Protein 6WES (pdb70)

Radius of gyration: 18.92 Å; Cα contacts (8 Å, |Δi|>4): 387; chains: 1; bounding box: 46×37×46 Å

Secondary structure (DSSP, 8-state):
-EE--EEEEEEEEEEE-SS---EEEEEEEEEE--EETTS-TT--EEEEEEEEES-SEEES-SEEEEPTT--EEEEEEEEEEEEEETTSSSPEEEEEEEEEEEEEEB-GGG-SSS--B--------EEEEEEEESSSPPPTT--EE-EEEEEEEPPTT-

Nearest PDB structures (foldseek):
  6wes-assembly1_A  TM=1.006E+00  e=4.568E-30  Parastagonospora nodorum SN15
  5wpq-assembly1_A  TM=3.593E-01  e=1.014E+00  Mus musculus
  8rj8-assembly1_C  TM=2.099E-01  e=4.008E+00  Bacillus cereus
  8b0h-assembly1_E  TM=1.348E-01  e=6.335E+00  Homo sapiens

Foldseek 3Di:
DKDKDKDKFKKWFFWQFDPGGGDIDMFMKMKIWIDDLVPALLDWIWIAIGGPPQFPAKPPHRGDIAGSPHFKDKIWGKGKDKDWDVPDVLIKIKIKIKIFMWMWGFDSVPDNGHTHTDDTWGDDIWMWMDIDSDNDHDDPPDTHTTGIPDMGGDPPPD

Structure (mmCIF, N/CA/C/O backbone):
data_6WES
#
_entry.id   6WES
#
_cell.length_a   99.870
_cell.length_b   29.910
_cell.length_c   56.050
_cell.angle_alpha   90.000
_cell.angle_beta   102.120
_cell.angle_gamma   90.000
#
_symmetry.space_group_name_H-M   'C 1 2 1'
#
loop_
_entity.id
_entity.type
_entity.pdbx_description
1 polymer Tox3
2 water water
#
loop_
_atom_site.group_PDB
_atom_site.id
_atom_site.type_symbol
_atom_site.label_atom_id
_atom_site.label_alt_id
_atom_site.label_comp_id
_atom_site.label_asym_id
_atom_site.label_entity_id
_atom_site.label_seq_id
_atom_site.pdbx_PDB_ins_code
_atom_site.Cartn_x
_atom_site.Cartn_y
_atom_site.Cartn_z
_atom_site.occupancy
_atom_site.B_iso_or_equiv
_atom_site.auth_seq_id
_atom_site.auth_comp_id
_atom_site.auth_asym_id
_atom_site.auth_atom_id
_atom_site.pdbx_PDB_model_num
ATOM 1 N N . TYR A 1 1 ? -30.67689 -21.15542 29.95484 1.000 12.94901 1 TYR A N 1
ATOM 2 C CA . TYR A 1 1 ? -30.15961 -21.40013 28.60145 1.000 10.95289 1 TYR A CA 1
ATOM 3 C C . TYR A 1 1 ? -29.26417 -20.21045 28.26989 1.000 13.47626 1 TYR A C 1
ATOM 4 O O . TYR A 1 1 ? -29.21632 -19.22846 29.02358 1.000 13.46208 1 TYR A O 1
ATOM 13 N N . ILE A 1 2 ? -28.56403 -20.23739 27.14370 1.000 12.51815 2 ILE A N 1
ATOM 14 C CA . ILE A 1 2 ? -27.59429 -19.19048 26.82268 1.000 11.70111 2 ILE A CA 1
ATOM 15 C C . ILE A 1 2 ? -28.24020 -18.14806 25.91783 1.000 10.89304 2 ILE A C 1
ATOM 16 O O . ILE A 1 2 ? -28.55953 -18.41658 24.75824 1.000 13.62518 2 ILE A O 1
ATOM 21 N N . LYS A 1 3 ? -28.39833 -16.93685 26.42662 1.000 10.50676 3 LYS A N 1
ATOM 22 C CA . LYS A 1 3 ? -28.80654 -15.81240 25.59227 1.000 11.12674 3 LYS A CA 1
ATOM 23 C C . LYS A 1 3 ? -27.61460 -15.33157 24.77694 1.000 10.75241 3 LYS A C 1
ATOM 24 O O . LYS A 1 3 ? -26.47858 -15.31251 25.26358 1.000 12.54643 3 LYS A O 1
ATOM 30 N N . ALA A 1 4 ? -27.87628 -14.92387 23.54460 1.000 10.13669 4 ALA A N 1
ATOM 31 C CA . ALA A 1 4 ? -26.88309 -14.30070 22.67834 1.000 10.81285 4 ALA A CA 1
ATOM 32 C C . ALA A 1 4 ? -27.00966 -12.78566 22.74978 1.000 9.60314 4 ALA A C 1
ATOM 33 O O . ALA A 1 4 ? -28.11973 -12.24363 22.71484 1.000 11.94978 4 ALA A O 1
ATOM 35 N N . ASN A 1 5 ? -25.87029 -12.09635 22.79319 1.000 9.53782 5 ASN A N 1
ATOM 36 C CA . ASN A 1 5 ? -25.89076 -10.64387 22.76730 1.000 10.32395 5 ASN A CA 1
ATOM 37 C C . ASN A 1 5 ? -24.71696 -10.14422 21.94742 1.000 11.59607 5 ASN A C 1
ATOM 38 O O . ASN A 1 5 ? -23.63053 -10.72307 21.98557 1.000 10.84754 5 ASN A O 1
ATOM 43 N N . ASP A 1 6 ? -24.91890 -9.05222 21.22759 1.000 11.59878 6 ASP A N 1
ATOM 44 C CA . ASP A 1 6 ? -23.81635 -8.41284 20.52992 1.000 10.84458 6 ASP A CA 1
ATOM 45 C C . ASP A 1 6 ? -23.97010 -6.90240 20.60285 1.000 12.15233 6 ASP A C 1
ATOM 46 O O . ASP A 1 6 ? -25.08055 -6.36449 20.76269 1.000 14.38333 6 ASP A O 1
ATOM 51 N N . ILE A 1 7 ? -22.83642 -6.22239 20.51159 1.000 10.51957 7 ILE A N 1
ATOM 52 C CA . ILE A 1 7 ? -22.83471 -4.76955 20.51597 1.000 11.18683 7 ILE A CA 1
ATOM 53 C C . ILE A 1 7 ? -21.65322 -4.33231 19.67719 1.000 11.62089 7 ILE A C 1
ATOM 54 O O . ILE A 1 7 ? -20.60352 -4.97675 19.67234 1.000 11.61538 7 ILE A O 1
ATOM 59 N N . ASN A 1 8 ? -21.80985 -3.21362 18.99357 1.000 11.58420 8 ASN A N 1
ATOM 60 C CA . ASN A 1 8 ? -20.76438 -2.66616 18.14971 1.000 13.07986 8 ASN A CA 1
ATOM 61 C C . ASN A 1 8 ? -20.27742 -1.35208 18.73005 1.000 12.55674 8 ASN A C 1
ATOM 62 O O . ASN A 1 8 ? -21.05005 -0.59652 19.32510 1.000 14.34812 8 ASN A O 1
ATOM 67 N N . PHE A 1 9 ? -18.98950 -1.07849 18.54305 1.000 9.66081 9 PHE A N 1
ATOM 68 C CA . PHE A 1 9 ? -18.38889 0.19844 18.87821 1.000 12.23073 9 PHE A CA 1
ATOM 69 C C . PHE A 1 9 ? -17.53309 0.66800 17.71263 1.000 10.64784 9 PHE A C 1
ATOM 70 O O . PHE A 1 9 ? -17.02945 -0.13437 16.91387 1.000 12.05854 9 PHE A O 1
ATOM 78 N N . GLY A 1 10 ? -17.33823 1.97739 17.63763 1.000 10.62578 10 GLY A N 1
ATOM 79 C CA . GLY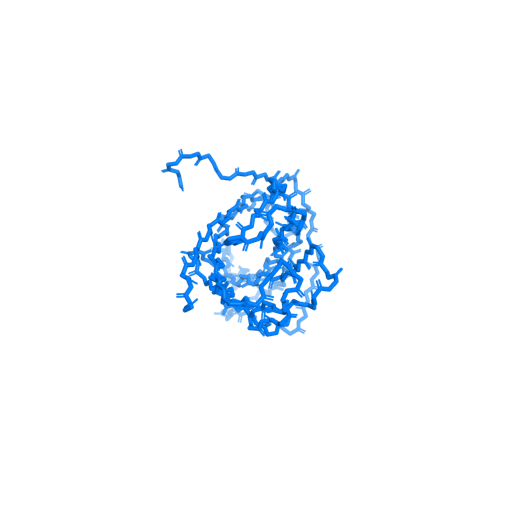 A 1 10 ? -16.47020 2.51606 16.61418 1.000 10.39301 10 GLY A CA 1
ATOM 80 C C . GLY A 1 10 ? -15.85396 3.81841 17.07835 1.000 11.42344 10 GLY A C 1
ATOM 81 O O . GLY A 1 10 ? -16.52770 4.64444 17.71274 1.000 13.25645 10 GLY A O 1
ATOM 82 N N . THR A 1 11 ? -14.58384 4.03366 16.76132 1.000 10.71094 11 THR A N 1
ATOM 83 C CA . THR A 1 11 ? -13.89317 5.27695 17.07483 1.000 10.14393 11 THR A CA 1
ATOM 84 C C . THR A 1 11 ? -13.14919 5.76403 15.84184 1.000 9.11421 11 THR A C 1
ATOM 85 O O . THR A 1 11 ? -12.41026 4.99605 15.19783 1.000 10.50291 11 THR A O 1
ATOM 89 N N . ARG A 1 12 ? -13.33091 7.03810 15.53022 1.000 10.47621 12 ARG A N 1
ATOM 90 C CA . ARG A 1 12 ? -12.58631 7.72362 14.48747 1.000 10.07257 12 ARG A CA 1
ATOM 91 C C . ARG A 1 12 ? -11.49820 8.54671 15.16218 1.000 10.68563 12 ARG A C 1
ATOM 92 O O . ARG A 1 12 ? -11.72581 9.14073 16.22623 1.000 12.02430 12 ARG A O 1
ATOM 100 N N . SER A 1 13 ? -10.34209 8.65312 14.52322 1.000 9.22878 13 SER A N 1
ATOM 101 C CA . SER A 1 13 ? -9.27878 9.46986 15.08945 1.000 9.96188 13 SER A CA 1
ATOM 102 C C . SER A 1 13 ? -8.45098 10.08851 13.97404 1.000 9.58504 13 SER A C 1
ATOM 103 O O . SER A 1 13 ? -8.45723 9.61444 12.83519 1.000 10.68635 13 SER A O 1
ATOM 106 N N . VAL A 1 14 ? -7.72707 11.14938 14.31590 1.000 9.83066 14 VAL A N 1
ATOM 107 C CA . VAL A 1 14 ? -6.83140 11.84280 13.39149 1.000 9.28396 14 VAL A CA 1
ATOM 108 C C . VAL A 1 14 ? -5.48818 12.00039 14.09171 1.000 9.94442 14 VAL A C 1
ATOM 109 O 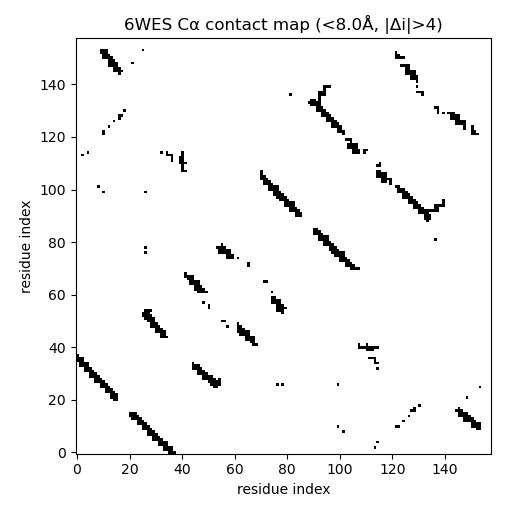O . VAL A 1 14 ? -5.44378 12.38807 15.27255 1.000 10.33990 14 VAL A O 1
ATOM 113 N N . HIS A 1 15 ? -4.40280 11.69509 13.37992 1.000 10.71821 15 HIS A N 1
ATOM 114 C CA . HIS A 1 15 ? -3.05654 11.74564 13.93769 1.000 10.41232 15 HIS A CA 1
ATOM 115 C C . HIS A 1 15 ? -2.11871 12.53152 13.03733 1.000 11.24876 15 HIS A C 1
ATOM 116 O O . HIS A 1 15 ? -2.25249 12.53255 11.80677 1.000 13.48280 15 HIS A O 1
ATOM 123 N N . ASP A 1 16 ? -1.12948 13.14787 13.67363 1.000 10.75076 16 ASP A N 1
ATOM 124 C CA . ASP A 1 16 ? -0.07383 13.87822 12.97855 1.000 10.88464 16 ASP A CA 1
ATOM 125 C C . ASP A 1 16 ? 1.24563 13.20011 13.28984 1.000 11.25802 16 ASP A C 1
ATOM 126 O O . ASP A 1 16 ? 1.58291 12.98477 14.45913 1.000 13.86921 16 ASP A O 1
ATOM 131 N N . CYS A 1 17 ? 1.95490 12.81377 12.24694 1.000 13.29235 17 CYS A N 1
ATOM 132 C CA . CYS A 1 17 ? 3.17487 12.03579 12.39205 1.000 14.67632 17 CYS A CA 1
ATOM 133 C C . CYS A 1 17 ? 4.33938 12.81703 11.79147 1.000 16.81631 17 CYS A C 1
ATOM 134 O O . CYS A 1 17 ? 4.16374 13.92333 11.26639 1.000 18.68697 17 CYS A O 1
ATOM 137 N N . ARG A 1 18 ? 5.54215 12.22929 11.85952 1.000 16.81626 18 ARG A N 1
ATOM 138 C CA . ARG A 1 18 ? 6.72465 12.98345 11.43885 1.000 18.27419 18 ARG A CA 1
ATOM 139 C C . ARG A 1 18 ? 6.71705 13.24549 9.94010 1.000 21.38583 18 ARG A C 1
ATOM 140 O O . ARG A 1 18 ? 7.11889 14.32675 9.49375 1.000 24.53697 18 ARG A O 1
ATOM 148 N N . GLU A 1 19 ? 6.29753 12.26506 9.13990 1.000 21.04899 19 GLU A N 1
ATOM 149 C CA . GLU A 1 19 ? 6.34848 12.39399 7.69010 1.000 24.51348 19 GLU A CA 1
ATOM 150 C C . GLU A 1 19 ? 5.02073 12.76357 7.05337 1.000 26.40948 19 GLU A C 1
ATOM 151 O O . GLU A 1 19 ? 5.01773 13.23816 5.91478 1.000 31.10211 19 GLU A O 1
ATOM 157 N N . ARG A 1 20 ? 3.90343 12.57154 7.75042 1.000 21.52188 20 ARG A N 1
ATOM 158 C CA . ARG A 1 20 ? 2.58620 12.83116 7.18876 1.000 22.49818 20 ARG A CA 1
ATOM 159 C C . ARG A 1 20 ? 1.66303 13.27334 8.31205 1.000 18.89677 20 ARG A C 1
ATOM 160 O O . ARG A 1 20 ? 1.70337 12.70324 9.40661 1.000 18.02751 20 ARG A O 1
ATOM 168 N N . THR A 1 21 ? 0.82268 14.26947 8.03743 1.000 18.57338 21 THR A N 1
ATOM 169 C CA . THR A 1 21 ? -0.14871 14.74022 9.01551 1.000 17.96503 21 THR A CA 1
ATOM 170 C C . THR A 1 21 ? -1.57057 14.51907 8.51340 1.000 17.04353 21 THR A C 1
ATOM 171 O O . THR A 1 21 ? -1.80701 14.17815 7.35098 1.000 18.25611 21 THR A O 1
ATOM 175 N N . GLY A 1 22 ? -2.52338 14.70175 9.42536 1.000 13.78442 22 GLY A N 1
ATOM 176 C CA . GLY A 1 22 ? -3.93134 14.57734 9.09712 1.000 12.89859 22 GLY A CA 1
ATOM 177 C C . GLY A 1 22 ? -4.39513 13.18219 8.73514 1.000 14.01516 22 GLY A C 1
ATOM 178 O O . GLY A 1 22 ? -5.33654 13.02970 7.93438 1.000 14.67065 22 GLY A O 1
ATOM 179 N N . ILE A 1 23 ? -3.79629 12.15121 9.33220 1.000 12.09628 23 ILE A N 1
ATOM 180 C CA . ILE A 1 23 ? -4.14240 10.77027 9.01640 1.000 11.67323 23 ILE A CA 1
ATOM 181 C C . ILE A 1 23 ? -5.39693 10.41893 9.79651 1.000 10.72123 23 ILE A C 1
ATOM 182 O O . ILE A 1 23 ? -5.36188 10.30299 11.02286 1.000 10.59945 23 ILE A O 1
ATOM 187 N N . GLN A 1 24 ? -6.49390 10.20092 9.09102 1.000 10.89238 24 GLN A N 1
ATOM 188 C CA . GLN A 1 24 ? -7.74642 9.81211 9.72055 1.000 10.73973 24 GLN A CA 1
ATOM 189 C C . GLN A 1 24 ? -7.98961 8.31517 9.55213 1.000 10.75350 24 GLN A C 1
ATOM 190 O O . GLN A 1 24 ? -7.74254 7.74669 8.48095 1.000 12.52852 24 GLN A O 1
ATOM 196 N N . ARG A 1 25 ? -8.46888 7.67261 10.60967 1.000 9.39842 25 ARG A N 1
ATOM 197 C CA . ARG A 1 25 ? -8.80630 6.25626 10.55863 1.000 9.77167 25 ARG A CA 1
ATOM 198 C C . ARG A 1 25 ? -10.07927 6.00285 11.34515 1.000 10.71044 25 ARG A C 1
ATOM 199 O O . ARG A 1 25 ? -10.26648 6.57144 12.42406 1.000 11.27147 25 ARG A O 1
ATOM 207 N N . ASP A 1 26 ? -10.92204 5.10657 10.82938 1.000 10.12090 26 ASP A N 1
ATOM 208 C CA . ASP A 1 26 ? -12.08238 4.57782 11.53800 1.000 10.05577 26 ASP A CA 1
ATOM 209 C C . ASP A 1 26 ? -11.77038 3.14140 11.94011 1.000 10.49049 26 ASP A C 1
ATOM 210 O O . ASP A 1 26 ? -11.29477 2.36101 11.11596 1.000 11.55047 26 ASP A O 1
ATOM 215 N N . VAL A 1 27 ? -12.05879 2.79410 13.19011 1.000 10.73005 27 VAL A N 1
ATOM 216 C CA . VAL A 1 27 ? -11.86548 1.44420 13.71190 1.000 10.00218 27 VAL A CA 1
ATOM 217 C C . VAL A 1 27 ? -13.18965 1.01003 14.31895 1.000 10.10838 27 V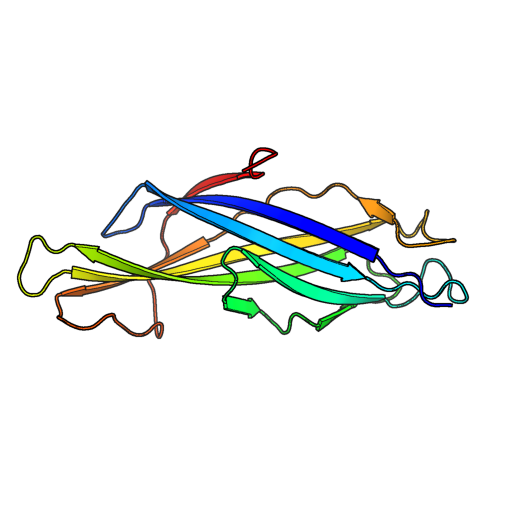AL A C 1
ATOM 218 O O . VAL A 1 27 ? -13.76057 1.74096 15.13863 1.000 11.52531 27 VAL A O 1
ATOM 222 N N . LYS A 1 28 ? -13.69425 -0.14404 13.90969 1.000 9.25107 28 LYS A N 1
ATOM 223 C CA . LYS A 1 28 ? -14.95701 -0.64572 14.44369 1.000 10.43525 28 LYS A CA 1
ATOM 224 C C . LYS A 1 28 ? -14.77066 -2.06787 14.94641 1.000 9.87101 28 LYS A C 1
ATOM 225 O O . LYS A 1 28 ? -14.06681 -2.87589 14.32525 1.000 10.98978 28 LYS A O 1
ATOM 231 N N . VAL A 1 29 ? -15.39800 -2.36673 16.08235 1.000 9.72022 29 VAL A N 1
ATOM 232 C CA . VAL A 1 29 ? -15.33006 -3.69714 16.67126 1.000 9.18210 29 VAL A CA 1
ATOM 233 C C . VAL A 1 29 ? -16.72656 -4.15421 17.05366 1.000 10.13688 29 VAL A C 1
ATOM 234 O O . VAL A 1 29 ? -17.65664 -3.35462 17.19121 1.000 9.68689 29 VAL A O 1
ATOM 238 N N . ARG A 1 30 ? -16.86116 -5.46803 17.25058 1.000 8.81690 30 ARG A N 1
ATOM 239 C CA . ARG A 1 30 ? -18.07208 -6.08209 17.76731 1.000 8.55102 30 ARG A CA 1
ATOM 240 C C . ARG A 1 30 ? -17.66975 -6.87671 18.99821 1.000 8.63292 30 ARG A C 1
ATOM 241 O O . ARG A 1 30 ? -16.57681 -7.46150 19.03253 1.000 9.84515 30 ARG A O 1
ATOM 249 N N . ALA A 1 31 ? -18.52761 -6.88112 20.01761 1.000 8.83252 31 ALA A N 1
ATOM 250 C CA . ALA A 1 31 ? -18.35421 -7.75603 21.17469 1.000 8.64386 31 ALA A CA 1
ATOM 251 C C . ALA A 1 31 ? -19.55794 -8.67531 21.24794 1.000 9.14755 31 ALA A C 1
ATOM 252 O O . ALA A 1 31 ? -20.70950 -8.21799 21.14428 1.000 10.26329 31 ALA A O 1
ATOM 254 N N . ASP A 1 32 ? -19.30748 -9.96458 21.41779 1.000 9.21813 32 ASP A N 1
ATOM 255 C CA . ASP A 1 32 ? -20.37801 -10.92981 21.62373 1.000 10.85596 32 ASP A CA 1
ATOM 256 C C . ASP A 1 32 ? -20.28464 -11.41266 23.06520 1.000 10.47431 32 ASP A C 1
ATOM 257 O O . ASP A 1 32 ? -19.18319 -11.72577 23.54957 1.000 10.53375 32 ASP A O 1
ATOM 262 N N . ILE A 1 33 ? -21.41933 -11.41708 23.75976 1.000 10.41548 33 ILE A N 1
ATOM 263 C CA . ILE A 1 33 ? -21.44701 -11.69579 25.19946 1.000 10.74301 33 ILE A CA 1
ATOM 264 C C . ILE A 1 33 ? -22.58340 -12.65708 25.52405 1.000 9.57860 33 ILE A C 1
ATOM 265 O O . ILE A 1 33 ? -23.72489 -12.21122 25.70604 1.000 11.43632 33 ILE A O 1
ATOM 270 N N . PRO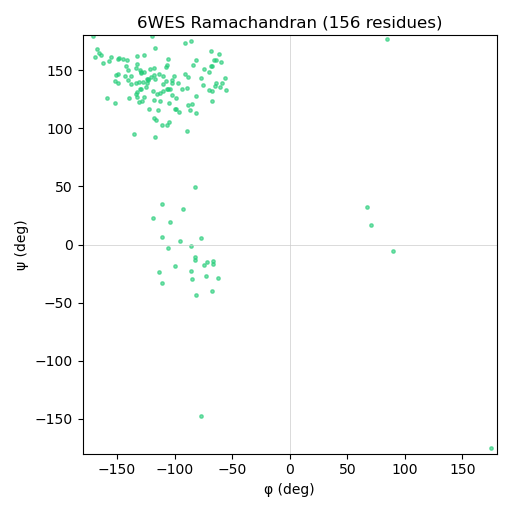 A 1 34 ? -22.33171 -13.95672 25.60095 1.000 10.54104 34 PRO A N 1
ATOM 271 C CA . PRO A 1 34 ? -23.37362 -14.90002 26.00893 1.000 11.10748 34 PRO A CA 1
ATOM 272 C C . PRO A 1 34 ? -23.72951 -14.69877 27.47345 1.000 10.05271 34 PRO A C 1
ATOM 273 O O . PRO A 1 34 ? -22.91511 -14.24233 28.28316 1.000 11.49067 34 PRO A O 1
ATOM 277 N N . PHE A 1 35 ? -24.95724 -15.06511 27.82870 1.000 9.98204 35 PHE A N 1
ATOM 278 C CA . PHE A 1 35 ? -25.38467 -14.93769 29.21658 1.000 8.93296 35 PHE A CA 1
ATOM 279 C C . PHE A 1 35 ? -26.19667 -16.18070 29.55042 1.000 9.97235 35 PHE A C 1
ATOM 280 O O . PHE A 1 35 ? -27.18471 -16.48661 28.87063 1.000 10.66582 35 PHE A O 1
ATOM 288 N N . GLU A 1 36 ? -25.81785 -16.88082 30.61251 1.000 9.13885 36 GLU A N 1
ATOM 289 C CA . GLU A 1 36 ? -26.56138 -18.06251 31.04057 1.000 9.90273 36 GLU A CA 1
ATOM 290 C C . GLU A 1 36 ? -27.69286 -17.63410 31.96546 1.000 10.74424 36 GLU A C 1
ATOM 291 O O . GLU A 1 36 ? -27.44353 -17.13379 33.07116 1.000 10.50145 36 GLU A O 1
ATOM 297 N N . THR A 1 37 ? -28.94152 -17.85304 31.52725 1.000 10.22238 37 THR A N 1
ATOM 298 C CA . THR A 1 37 ? -30.06843 -17.35144 32.30333 1.000 11.52715 37 THR A CA 1
ATOM 299 C C . THR A 1 37 ? -30.20964 -18.03810 33.65158 1.000 14.11607 37 THR A C 1
ATOM 300 O O . THR A 1 37 ? -30.89109 -17.48630 34.52914 1.000 17.16738 37 THR A O 1
ATOM 304 N N . ASP A 1 38 ? -29.57894 -19.19465 33.85241 1.000 13.70540 38 ASP A N 1
ATOM 305 C CA . ASP A 1 38 ? -29.65704 -19.85701 35.15597 1.000 15.96861 38 ASP A CA 1
ATOM 306 C C . ASP A 1 38 ? -28.66313 -19.29839 36.17731 1.000 17.68180 38 ASP A C 1
ATOM 307 O O . ASP A 1 38 ? -28.79348 -19.61120 37.36747 1.000 21.31448 38 ASP A O 1
ATOM 312 N N . ASP A 1 39 ? -27.67068 -18.49618 35.76537 1.000 15.31024 39 ASP A N 1
ATOM 313 C CA . ASP A 1 39 ? -26.49349 -18.23525 36.59948 1.000 15.24052 39 ASP A CA 1
ATOM 314 C C . ASP A 1 39 ? -26.43520 -16.85857 37.25962 1.000 16.70410 39 ASP A C 1
ATOM 315 O O . ASP A 1 39 ? -25.48159 -16.58276 37.99597 1.000 17.60200 39 ASP A O 1
ATOM 320 N N . GLY A 1 40 ? -27.37786 -15.97946 37.00189 1.000 16.24329 40 GLY A N 1
ATOM 321 C CA . GLY A 1 40 ? -27.49534 -14.79082 37.82308 1.000 13.07750 40 GLY A CA 1
ATOM 322 C C . GLY A 1 40 ? -26.59822 -13.63614 37.42021 1.000 12.06274 40 GLY A C 1
ATOM 323 O O . GLY A 1 40 ? -25.76440 -13.72264 36.51174 1.000 13.93945 40 GLY A O 1
ATOM 324 N N . PRO A 1 41 ? -26.75092 -12.52024 38.12959 1.000 12.25406 41 PRO A N 1
ATOM 325 C CA . PRO A 1 41 ? -26.13671 -11.26608 37.68090 1.000 12.44089 41 PRO A CA 1
ATOM 326 C C . PRO A 1 41 ? -24.63808 -11.20134 37.89430 1.000 12.77770 41 PRO A C 1
ATOM 327 O O . PRO A 1 41 ? -23.99608 -10.33634 37.28853 1.000 13.63690 41 PRO A O 1
ATOM 331 N N . ASN A 1 42 ? -24.06866 -12.05198 38.74733 1.000 12.36671 42 ASN A N 1
ATOM 332 C CA . ASN A 1 42 ? -22.65184 -12.03164 39.07163 1.000 12.76954 42 ASN A CA 1
ATOM 333 C C . ASN A 1 42 ? -21.89631 -13.15854 38.37246 1.000 13.18208 42 ASN A C 1
ATOM 334 O O . ASN A 1 42 ? -20.78206 -13.51432 38.77658 1.000 15.42164 42 ASN A O 1
ATOM 339 N N . GLN A 1 43 ? -22.47615 -13.72383 37.31976 1.000 11.49297 43 GLN A N 1
ATOM 340 C CA . GLN A 1 43 ? -21.80753 -14.80081 36.61365 1.000 10.71559 43 GLN A CA 1
ATOM 341 C C . GLN A 1 43 ? -20.58450 -14.30165 35.85174 1.000 10.49130 43 GLN A C 1
ATOM 342 O O . GLN A 1 43 ? -20.52202 -13.16314 35.38255 1.000 11.04132 43 GLN A O 1
ATOM 348 N N . VAL A 1 44 ? -19.59220 -15.18197 35.75176 1.000 11.45703 44 VAL A N 1
ATOM 349 C CA . VAL A 1 44 ? -18.44924 -14.91828 34.88884 1.000 10.17416 44 VAL A CA 1
ATOM 350 C C . VAL A 1 44 ? -18.95738 -14.84997 33.45975 1.000 12.33943 44 VAL A C 1
ATOM 351 O O . VAL A 1 44 ? -19.83501 -15.62804 33.06908 1.000 15.11669 44 VAL A O 1
ATOM 355 N N . LEU A 1 45 ? -18.43974 -13.90361 32.67147 1.000 10.60141 45 LEU A N 1
ATOM 356 C CA . LEU A 1 45 ? -18.87892 -13.70410 31.29307 1.000 11.76772 45 LEU A CA 1
ATOM 357 C C . LEU A 1 45 ? -17.71929 -13.97673 30.35897 1.000 11.79858 45 LEU A C 1
ATOM 358 O O . LEU A 1 45 ? -16.57816 -13.64914 30.67962 1.000 13.94861 45 LEU A O 1
ATOM 363 N N . ARG A 1 46 ? -17.99997 -14.57346 29.21611 1.000 11.06065 46 ARG A N 1
ATOM 364 C CA . ARG A 1 46 ? -16.98709 -14.86423 28.21004 1.000 12.09703 46 ARG A CA 1
ATOM 365 C C . ARG A 1 46 ? -17.25603 -13.95517 27.01636 1.000 11.95528 46 ARG A C 1
ATOM 366 O O . ARG A 1 46 ? -18.16553 -14.21854 26.21880 1.000 13.51340 46 ARG A O 1
ATOM 374 N N . VAL A 1 47 ? -16.45241 -12.89550 26.89015 1.000 10.67914 47 VAL A N 1
ATOM 375 C CA . VAL A 1 47 ? -16.59739 -11.89271 25.84013 1.000 9.64415 47 VAL A CA 1
ATOM 376 C C . VAL A 1 47 ? -15.69945 -12.27058 24.66840 1.000 10.89692 47 VAL A C 1
ATOM 377 O O . VAL A 1 47 ? -14.52257 -12.61177 24.86174 1.000 14.10575 47 VAL A O 1
ATOM 381 N N . THR A 1 48 ? -16.23932 -12.20492 23.45756 1.000 8.86716 48 THR A N 1
ATOM 382 C CA . THR A 1 48 ? -15.43035 -12.34238 22.24471 1.000 9.38121 48 THR A CA 1
ATOM 383 C C . THR A 1 48 ? -15.46252 -11.01724 21.49721 1.000 8.13087 48 THR A C 1
ATOM 384 O O . THR A 1 48 ? -16.52400 -10.60019 21.01467 1.000 9.78251 48 THR A O 1
ATOM 388 N N . TRP A 1 49 ? -14.30991 -10.37166 21.37180 1.000 7.78586 49 TRP A N 1
ATOM 389 C CA . TRP A 1 49 ? -14.18193 -9.18386 20.52569 1.000 7.52459 49 TRP A CA 1
ATOM 390 C C . TRP A 1 49 ? -13.84063 -9.62952 19.11134 1.000 9.03945 49 TRP A C 1
ATOM 391 O O . TRP A 1 49 ? -13.05273 -10.58012 18.92554 1.000 10.20158 49 TRP A O 1
ATOM 402 N N . SER A 1 50 ? -14.37337 -8.92677 18.11652 1.000 8.27371 50 SER A N 1
ATOM 403 C CA . SER A 1 50 ? -14.04881 -9.25474 16.73173 1.000 9.57390 50 SER A CA 1
ATOM 404 C C . SER A 1 50 ? -13.98113 -7.99137 15.88404 1.000 9.16717 50 SER A C 1
ATOM 405 O O . SER A 1 50 ? -14.51566 -6.93875 16.23986 1.000 9.31515 50 SER A O 1
ATOM 408 N N . ASN A 1 51 ? -13.29652 -8.11319 14.74900 1.000 9.51735 51 ASN A N 1
ATOM 409 C CA . ASN A 1 51 ? -13.15727 -7.00366 13.81609 1.000 8.87617 51 ASN A CA 1
ATOM 410 C C . ASN A 1 51 ? -14.48904 -6.70094 13.14128 1.000 11.53365 51 ASN A C 1
ATOM 411 O O . ASN A 1 51 ? -15.18029 -7.61155 12.66439 1.000 14.51766 51 ASN A O 1
ATOM 416 N N . ALA A 1 52 ? -14.85496 -5.42217 13.09511 1.000 11.29072 52 ALA A N 1
ATOM 417 C CA . ALA A 1 52 ? -15.86288 -4.93751 12.16310 1.000 13.19720 52 ALA A CA 1
ATOM 418 C C . ALA A 1 52 ? -15.27383 -4.04516 11.07892 1.000 14.51995 52 ALA A C 1
ATOM 419 O O . ALA A 1 52 ? -15.74338 -4.08564 9.94307 1.000 20.00625 52 ALA A O 1
ATOM 421 N N . LEU A 1 53 ? -14.23636 -3.26860 11.38846 1.000 12.80436 53 LEU A N 1
ATOM 422 C CA . LEU A 1 53 ? -13.52898 -2.48930 10.37068 1.000 12.86377 53 LEU A CA 1
ATOM 423 C C . LEU A 1 53 ? -12.14246 -2.15540 10.88622 1.000 12.48451 53 LEU A C 1
ATOM 424 O O . LEU A 1 53 ? -12.01538 -1.55070 11.95506 1.000 11.28652 53 LEU A O 1
ATOM 429 N N . ASN A 1 54 ? -11.12255 -2.49976 10.10242 1.000 11.82807 54 ASN A N 1
ATOM 430 C CA . ASN A 1 54 ? -9.73561 -2.06856 10.26653 1.000 14.58630 54 ASN A CA 1
ATOM 431 C C . ASN A 1 54 ? -9.01225 -2.67217 11.45701 1.000 16.07734 54 ASN A C 1
ATOM 432 O O . ASN A 1 54 ? -7.95196 -2.17704 11.83524 1.000 21.95879 54 ASN A O 1
ATOM 437 N N . VAL A 1 55 ? -9.49411 -3.74833 12.05754 1.000 11.56200 55 VAL A N 1
ATOM 438 C CA . VAL A 1 55 ? -8.74723 -4.39569 13.12969 1.000 11.73463 55 VAL A CA 1
ATOM 439 C C . VAL A 1 55 ? -8.01016 -5.60144 12.57219 1.000 12.50627 55 VAL A C 1
ATOM 440 O O . VAL A 1 55 ? -8.63273 -6.57545 12.12298 1.000 14.61287 55 VAL A O 1
ATOM 444 N N . ASP A 1 56 ? -6.68015 -5.54071 12.62548 1.000 11.00246 56 ASP A N 1
ATOM 445 C CA . ASP A 1 56 ? -5.84234 -6.65512 12.20241 1.000 11.99604 56 ASP A CA 1
ATOM 446 C C . ASP A 1 56 ? -5.64158 -7.68494 13.30265 1.000 12.88058 56 ASP A C 1
ATOM 447 O O . ASP A 1 56 ? -5.45852 -8.87350 13.00872 1.000 14.77110 56 ASP A O 1
ATOM 452 N N . ARG A 1 57 ? -5.67083 -7.26611 14.56226 1.000 11.03646 57 ARG A N 1
ATOM 453 C CA . ARG A 1 57 ? -5.55346 -8.17630 15.69783 1.000 10.50704 57 ARG A CA 1
ATOM 454 C C . ARG A 1 57 ? -5.90972 -7.37868 16.93377 1.000 9.71872 57 ARG A C 1
ATOM 455 O O . ARG A 1 57 ? -5.88083 -6.14261 16.92400 1.000 10.01184 57 ARG A O 1
ATOM 463 N N . PHE A 1 58 ? -6.23363 -8.08368 17.99940 1.000 10.24345 58 PHE A N 1
ATOM 464 C CA . PHE A 1 58 ? -6.47551 -7.48829 19.29712 1.000 9.73027 58 PHE A CA 1
ATOM 465 C C . PHE A 1 58 ? -5.31844 -7.82144 20.22349 1.000 11.19827 58 PHE A C 1
ATOM 466 O O . PHE A 1 58 ? -4.64040 -8.83878 20.05590 1.000 13.65243 58 PHE A O 1
ATOM 474 N N . ASP A 1 59 ? -5.07711 -6.95814 21.19331 1.000 10.56519 59 ASP A N 1
ATOM 475 C CA . ASP A 1 59 ? -4.01941 -7.17570 22.16186 1.000 10.55446 59 ASP A CA 1
ATOM 476 C C . ASP A 1 59 ? -4.59370 -6.92136 23.55026 1.000 10.45324 59 ASP A C 1
ATOM 477 O O . ASP A 1 59 ? -5.20025 -5.85858 23.78732 1.000 11.21001 59 ASP A O 1
ATOM 482 N N . PRO A 1 60 ? -4.45182 -7.87076 24.49424 1.000 9.63191 60 PRO A N 1
ATOM 483 C CA . PRO A 1 60 ? -3.98323 -9.24151 24.25131 1.000 13.19570 60 PRO A CA 1
ATOM 484 C C . PRO A 1 60 ? -5.12380 -10.07264 23.63331 1.000 10.98387 60 PRO A C 1
ATOM 485 O O . PRO A 1 60 ? -5.90382 -9.53438 22.89533 1.000 14.78273 60 PRO A O 1
ATOM 489 N N . LEU A 1 61 ? -5.20856 -11.35800 23.91508 1.000 20.34963 61 LEU A N 1
ATOM 490 C CA . LEU A 1 61 ? -6.16208 -12.20124 23.20924 1.000 18.48150 61 LEU A CA 1
ATOM 491 C C . LEU A 1 61 ? -7.59738 -11.66128 23.32277 1.000 16.81253 61 LEU A C 1
ATOM 492 O O . LEU A 1 61 ? -8.02859 -11.31736 24.43498 1.000 21.18958 61 LEU A O 1
ATOM 497 N N . PRO A 1 62 ? -8.35632 -11.57788 22.21473 1.000 11.43977 62 PRO A N 1
ATOM 498 C CA . PRO A 1 62 ? -9.71838 -10.99797 22.23064 1.000 10.03476 62 PRO A CA 1
ATOM 499 C C . PRO A 1 62 ? -10.79404 -11.90082 22.80420 1.000 9.05051 62 PRO A C 1
ATOM 500 O O . PRO A 1 62 ? -11.97690 -11.51467 22.77158 1.000 10.14058 62 PRO A O 1
ATOM 504 N N . ILE A 1 63 ? -10.43263 -13.05982 23.33084 1.000 10.00542 63 ILE A N 1
ATOM 505 C CA . ILE A 1 63 ? -11.37436 -13.95567 23.98617 1.000 10.97142 63 ILE A CA 1
ATOM 506 C C . ILE A 1 63 ? -11.10236 -13.81212 25.46518 1.000 14.27726 63 ILE A C 1
ATOM 507 O O . ILE A 1 63 ? -10.06822 -14.26772 25.97179 1.000 15.36009 63 ILE A O 1
ATOM 512 N N . VAL A 1 64 ? -11.99559 -13.12005 26.15846 1.000 12.16205 64 VAL A N 1
ATOM 513 C CA . VAL A 1 64 ? -11.71580 -12.62187 27.50015 1.000 12.78654 64 VAL A CA 1
ATOM 514 C C . VAL A 1 64 ? -12.77865 -13.13011 28.46066 1.000 14.19755 64 VAL A C 1
ATOM 515 O O . VAL A 1 64 ? -13.96494 -13.16102 28.12684 1.000 15.93468 64 VAL A O 1
ATOM 519 N N . THR A 1 65 ? -12.36164 -13.52487 29.64892 1.000 14.61656 65 THR A N 1
ATOM 520 C CA . THR A 1 65 ? -13.26268 -13.88346 30.73278 1.000 17.48405 65 THR A CA 1
ATOM 521 C C . THR A 1 65 ? -13.38651 -12.68834 31.67107 1.000 18.52704 65 THR A C 1
ATOM 522 O O . THR A 1 65 ? -12.37623 -12.11540 32.10240 1.000 20.50347 65 THR A O 1
ATOM 526 N N . VAL A 1 66 ? -14.61361 -12.26546 31.93455 1.000 13.89394 66 VAL A N 1
ATOM 527 C CA . VAL A 1 66 ? -14.89209 -11.14699 32.82741 1.000 12.53775 66 VAL A CA 1
ATOM 528 C C . VAL A 1 66 ? -15.26144 -11.72273 34.18852 1.000 11.37771 66 VAL A C 1
ATOM 529 O O . VAL A 1 66 ? -16.28303 -12.44186 34.29390 1.000 12.86179 66 VAL A O 1
ATOM 533 N N . PRO A 1 67 ? -14.48190 -11.46969 35.23434 1.000 9.44144 67 PRO A N 1
ATOM 534 C CA . PRO A 1 67 ? -14.80043 -12.03117 36.54419 1.000 9.52571 67 PRO A CA 1
ATOM 535 C C . PRO A 1 67 ? -16.17115 -11.58083 37.02348 1.000 10.18782 67 PRO A C 1
ATOM 536 O O . PRO A 1 67 ? -16.68865 -10.51704 36.65504 1.000 10.01037 67 PRO A O 1
ATOM 540 N N . GLY A 1 68 ? -16.72896 -12.38428 37.92457 1.000 9.59476 68 GLY A N 1
ATOM 541 C CA . GLY A 1 68 ? -18.07622 -12.14442 38.41516 1.000 12.74406 68 GLY A CA 1
ATOM 542 C C . GLY A 1 68 ? -18.22910 -10.83048 39.13541 1.000 16.09203 68 GLY A C 1
ATOM 543 O O . GLY A 1 68 ? -19.31912 -10.24445 39.12747 1.000 18.55583 68 GLY A O 1
ATOM 544 N N . ASN A 1 69 ? -17.15453 -10.33973 39.74762 1.000 14.97931 69 ASN A N 1
ATOM 545 C CA . ASN A 1 69 ? -17.17828 -9.07631 40.47533 1.000 21.08932 69 ASN A CA 1
ATOM 546 C C . ASN A 1 69 ? -16.71355 -7.89331 39.63475 1.000 21.13925 69 ASN A C 1
ATOM 547 O O . ASN A 1 69 ? -16.62083 -6.78094 40.16577 1.000 25.72504 69 ASN A O 1
ATOM 552 N N . ALA A 1 70 ? -16.40523 -8.09689 38.35895 1.000 13.09350 70 ALA A N 1
ATOM 553 C CA . ALA A 1 70 ? -15.89075 -7.03236 37.50931 1.000 11.14306 70 ALA A CA 1
ATOM 554 C C . ALA A 1 70 ? -17.04355 -6.32592 36.81170 1.000 13.64368 70 ALA A C 1
ATOM 555 O O . ALA A 1 70 ? -18.07703 -6.92162 36.50039 1.000 18.19470 70 ALA A O 1
ATOM 557 N N . ALA A 1 71 ? -16.87837 -5.02967 36.59200 1.000 11.83764 71 ALA A N 1
ATOM 558 C CA . ALA A 1 71 ? -17.89076 -4.20680 35.95095 1.000 12.36917 71 ALA A CA 1
ATOM 559 C C . ALA A 1 71 ? -17.47312 -3.73523 34.56923 1.000 10.24919 71 ALA A C 1
ATOM 560 O O . ALA A 1 71 ? -18.16723 -2.91790 33.96872 1.000 12.41142 71 ALA A O 1
ATOM 562 N N . SER A 1 72 ? -16.34482 -4.21168 34.05643 1.000 10.78160 72 SER A N 1
ATOM 563 C CA . SER A 1 72 ? -15.85554 -3.71496 32.78383 1.000 10.69282 72 SER A CA 1
ATOM 564 C C . SER A 1 72 ? -14.81339 -4.67957 32.24103 1.000 11.65713 72 SER A C 1
ATOM 565 O O . SER A 1 72 ? -14.24773 -5.48933 32.97578 1.000 13.04841 72 SER A O 1
ATOM 568 N N . THR A 1 73 ? -14.52577 -4.54794 30.94523 1.000 9.81815 73 THR A N 1
ATOM 569 C CA . THR A 1 73 ? -13.35596 -5.19957 30.36167 1.000 10.29371 73 THR A CA 1
ATOM 570 C C . THR A 1 73 ? -12.89310 -4.34649 29.19284 1.000 11.36273 73 THR A C 1
ATOM 571 O O . THR A 1 73 ? -13.70403 -3.71610 28.51069 1.000 12.19806 73 THR A O 1
ATOM 575 N N . THR A 1 74 ? -11.58149 -4.30633 28.97738 1.000 11.08415 74 THR A N 1
ATOM 576 C CA . THR A 1 74 ? -10.98517 -3.41470 27.98832 1.000 10.89153 74 THR A CA 1
ATOM 577 C C . THR A 1 74 ? -10.05106 -4.20478 27.08524 1.000 12.13807 74 THR A C 1
ATOM 578 O O . THR A 1 74 ? -9.46511 -5.20161 27.50494 1.000 14.85573 74 THR A O 1
ATOM 582 N N . ILE A 1 75 ? -9.96544 -3.78613 25.82671 1.000 10.49146 75 ILE A N 1
ATOM 583 C CA . ILE A 1 75 ? -9.10282 -4.43529 24.84441 1.000 8.79818 75 ILE A CA 1
ATOM 584 C C . ILE A 1 75 ? -8.47614 -3.35504 23.97489 1.000 9.35914 75 ILE A C 1
ATOM 585 O O . ILE A 1 75 ? -8.98379 -2.24324 23.89353 1.000 10.21464 75 ILE A O 1
ATOM 590 N N . THR A 1 76 ? -7.36021 -3.67625 23.32250 1.000 9.34802 76 THR A N 1
ATOM 591 C CA . THR A 1 76 ? -6.75538 -2.76439 22.35549 1.000 9.27307 76 THR A CA 1
ATOM 592 C C . THR A 1 76 ? -6.86604 -3.37771 20.96524 1.000 9.99652 76 THR A C 1
ATOM 593 O O . THR A 1 76 ? -6.41022 -4.51003 20.74628 1.000 10.87635 76 THR A O 1
ATOM 597 N N . ALA A 1 77 ? -7.47551 -2.65391 20.03203 1.000 9.45990 77 ALA A N 1
ATOM 598 C CA . ALA A 1 77 ? -7.51462 -3.06021 18.63246 1.000 8.38522 77 ALA A CA 1
ATOM 599 C C . ALA A 1 77 ? -6.30064 -2.49546 17.91259 1.000 9.46059 77 ALA A C 1
ATOM 600 O O . ALA A 1 77 ? -5.97970 -1.31009 18.07368 1.000 11.90377 77 ALA A O 1
ATOM 602 N N . ILE A 1 78 ? -5.63756 -3.31665 17.11085 1.000 9.50693 78 ILE A N 1
ATOM 603 C CA . ILE A 1 78 ? -4.42111 -2.92682 16.40620 1.000 9.02781 78 ILE A CA 1
ATOM 604 C C . ILE A 1 78 ? -4.71780 -2.89919 14.91491 1.000 10.49819 78 ILE A C 1
ATOM 605 O O . ILE A 1 78 ? -5.25187 -3.87477 14.37028 1.000 12.43990 78 ILE A O 1
ATOM 610 N N . HIS A 1 79 ? -4.34700 -1.80209 14.24548 1.000 10.39438 79 HIS A N 1
ATOM 611 C CA . HIS A 1 79 ? -4.55831 -1.60046 12.82139 1.000 10.84949 79 HIS A CA 1
ATOM 612 C C . HIS A 1 79 ? -3.22342 -1.19426 12.20702 1.000 12.80709 79 HIS A C 1
ATOM 613 O O . HIS A 1 79 ? -2.62398 -0.21670 12.64814 1.000 12.31087 79 HIS A O 1
ATOM 620 N N . ASP A 1 80 ? -2.75406 -1.94261 11.20738 1.000 11.58686 80 ASP A N 1
ATOM 621 C CA . ASP A 1 80 ? -1.50961 -1.64079 10.49719 1.000 11.33152 80 ASP A CA 1
ATOM 622 C C . ASP A 1 80 ? -1.81597 -1.18429 9.07146 1.000 13.12728 80 ASP A C 1
ATOM 623 O O . ASP A 1 80 ? -2.69008 -1.75039 8.40900 1.000 14.52554 80 ASP A O 1
ATOM 628 N N . PHE A 1 81 ? -1.11673 -0.15193 8.59566 1.000 11.71705 81 PHE A N 1
ATOM 629 C CA . PHE A 1 81 ? -1.29658 0.28206 7.20976 1.000 13.14213 81 PHE A CA 1
ATOM 630 C C . PHE A 1 81 ? -0.03705 0.98755 6.74556 1.000 14.20015 81 PHE A C 1
ATOM 631 O O . PHE A 1 81 ? 0.77255 1.42628 7.55316 1.000 14.91219 81 PHE A O 1
ATOM 639 N N . CYS A 1 82 ? 0.10849 1.08675 5.42614 1.000 17.78893 82 CYS A N 1
ATOM 640 C CA . CYS A 1 82 ? 1.28560 1.66046 4.78649 1.000 22.71621 82 CYS A CA 1
ATOM 641 C C . CYS A 1 82 ? 0.88498 2.88765 3.97542 1.000 19.60763 82 CYS A C 1
ATOM 642 O O . CYS A 1 82 ? -0.20242 2.94134 3.39202 1.000 21.71025 82 CYS A O 1
ATOM 645 N N . LEU A 1 83 ? 1.77331 3.87704 3.93634 1.000 14.70378 83 LEU A N 1
ATOM 646 C CA . LEU A 1 83 ? 1.59843 5.02029 3.05439 1.000 13.27092 83 LEU A CA 1
ATOM 647 C C . LEU A 1 83 ? 2.92299 5.27681 2.35709 1.000 17.37140 83 LEU A C 1
ATOM 648 O O . LEU A 1 83 ? 3.99886 5.00106 2.89866 1.000 17.91109 83 LEU A O 1
ATOM 653 N N . MET A 1 84 ? 2.83827 5.83598 1.16208 1.000 17.15293 84 MET A N 1
ATOM 654 C CA . MET A 1 84 ? 4.01791 6.11376 0.36241 1.000 21.10159 84 MET A CA 1
ATOM 655 C C . MET A 1 84 ? 3.95467 7.54247 -0.14834 1.000 24.95191 84 MET A C 1
ATOM 656 O O . MET A 1 84 ? 2.88090 8.03775 -0.50810 1.000 26.06177 84 MET A O 1
ATOM 661 N N . ASN A 1 85 ? 5.10321 8.20876 -0.13863 1.000 21.90034 85 ASN A N 1
ATOM 662 C CA . ASN A 1 85 ? 5.27593 9.51292 -0.76514 1.000 21.69269 85 ASN A CA 1
ATOM 663 C C . ASN A 1 85 ? 6.10646 9.26224 -2.01706 1.000 18.34363 85 ASN A C 1
ATOM 664 O O . ASN A 1 85 ? 7.32235 9.05810 -1.91705 1.000 16.86826 85 ASN A O 1
ATOM 669 N N . PRO A 1 86 ? 5.50924 9.25212 -3.21175 1.000 16.45022 86 PRO A N 1
ATOM 670 C CA . PRO A 1 86 ? 6.29390 8.92353 -4.40895 1.000 19.58851 86 PRO A CA 1
ATOM 671 C C . PRO A 1 86 ? 6.86937 10.15017 -5.08843 1.000 16.28101 86 PRO A C 1
ATOM 672 O O . PRO A 1 86 ? 7.06284 10.13668 -6.30254 1.000 16.97840 86 PRO A O 1
ATOM 676 N N . THR A 1 87 ? 7.17925 11.21125 -4.34589 1.000 17.07072 87 THR A N 1
ATOM 677 C CA . THR A 1 87 ? 7.79190 12.36218 -5.00565 1.000 20.99084 87 THR A CA 1
ATOM 678 C C . THR A 1 87 ? 9.29534 12.20847 -5.20135 1.000 23.33954 87 THR A C 1
ATOM 679 O O . THR A 1 87 ? 9.88356 13.00096 -5.94511 1.000 27.13655 87 THR A O 1
ATOM 683 N N . THR A 1 88 ? 9.91935 11.19708 -4.59236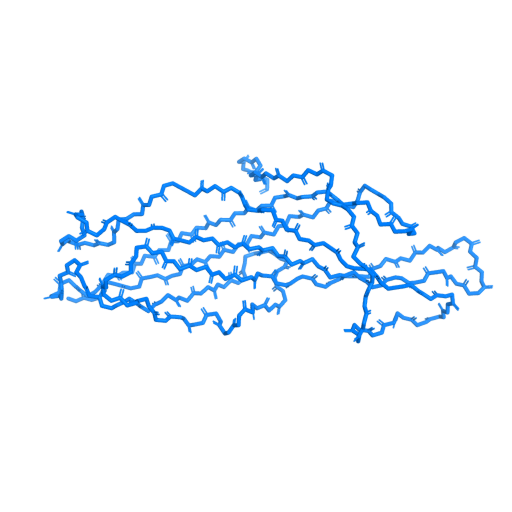 1.000 20.51970 88 THR A N 1
ATOM 684 C CA . THR A 1 88 ? 11.34588 10.93857 -4.70188 1.000 20.50241 88 THR A CA 1
ATOM 685 C C . THR A 1 88 ? 11.58703 9.50053 -5.14346 1.000 20.18084 88 THR A C 1
ATOM 686 O O . THR A 1 88 ? 10.70387 8.63864 -5.04524 1.000 18.31571 88 THR A O 1
ATOM 690 N N . SER A 1 89 ? 12.80647 9.25180 -5.62117 1.000 19.98440 89 SER A N 1
ATOM 691 C CA . SER A 1 89 ? 13.28079 7.91202 -5.94891 1.000 21.72802 89 SER A CA 1
ATOM 692 C C . SER A 1 89 ? 14.53673 7.63606 -5.13328 1.000 27.31290 89 SER A C 1
ATOM 693 O O . SER A 1 89 ? 15.53986 8.34756 -5.30502 1.000 30.37685 89 SER A O 1
ATOM 696 N N . PRO A 1 90 ? 14.54564 6.64449 -4.22699 1.000 24.95012 90 PRO A N 1
ATOM 697 C CA . PRO A 1 90 ? 13.38841 5.82541 -3.84370 1.000 22.59252 90 PRO A CA 1
ATOM 698 C C . PRO A 1 90 ? 12.33075 6.68009 -3.13247 1.000 17.92255 90 PRO A C 1
ATOM 699 O O . PRO A 1 90 ? 12.61926 7.77621 -2.66697 1.000 20.12100 90 PRO A O 1
ATOM 703 N N . PRO A 1 91 ? 11.09652 6.20807 -3.11002 1.000 14.38211 91 PRO A N 1
ATOM 704 C CA . PRO A 1 91 ? 10.05139 6.91439 -2.35833 1.000 13.87902 91 PRO A CA 1
ATOM 705 C C . PRO A 1 91 ? 10.31879 6.82307 -0.86553 1.000 16.94553 91 PRO A C 1
ATOM 706 O O . PRO A 1 91 ? 11.13364 6.02787 -0.39265 1.000 16.31369 91 PRO A O 1
ATOM 710 N N . THR A 1 92 ? 9.60195 7.65253 -0.11059 1.000 14.35234 92 THR A N 1
ATOM 711 C CA . THR A 1 92 ? 9.51600 7.47044 1.33263 1.000 13.78431 92 THR A CA 1
ATOM 712 C C . THR A 1 92 ? 8.35043 6.53488 1.60231 1.000 14.45687 92 THR A C 1
ATOM 713 O O . THR A 1 92 ? 7.20916 6.83047 1.23019 1.000 16.43576 92 THR A O 1
ATOM 717 N N . ARG A 1 93 ? 8.62656 5.40531 2.23305 1.000 12.41801 93 ARG A N 1
ATOM 718 C CA . ARG A 1 93 ? 7.58909 4.44502 2.56472 1.000 12.66166 93 ARG A CA 1
ATOM 719 C C . ARG A 1 93 ? 7.47232 4.34678 4.07410 1.000 12.14957 93 ARG A C 1
ATOM 720 O O . ARG A 1 93 ? 8.47822 4.18019 4.77349 1.000 13.16194 93 ARG A O 1
ATOM 728 N N . CYS A 1 94 ? 6.24849 4.47179 4.57143 1.000 10.87545 94 CYS A N 1
ATOM 729 C CA . CYS A 1 94 ? 6.01174 4.52246 6.00663 1.000 11.35912 94 CYS A CA 1
ATOM 730 C C . CYS A 1 94 ? 5.01226 3.45783 6.40596 1.000 11.46280 94 CYS A C 1
ATOM 731 O O . CYS A 1 94 ? 3.95740 3.32057 5.78362 1.000 13.47828 94 CYS A O 1
ATOM 734 N N . LEU A 1 95 ? 5.30945 2.76690 7.48782 1.000 11.39713 95 LEU A N 1
ATOM 735 C CA . LEU A 1 95 ? 4.37536 1.84115 8.10195 1.000 11.59914 95 LEU A CA 1
ATOM 736 C C . LEU A 1 95 ? 3.80232 2.49413 9.35225 1.000 10.78987 95 LEU A C 1
ATOM 737 O O . LEU A 1 95 ? 4.54253 3.07328 10.14891 1.000 11.44312 95 LEU A O 1
ATOM 742 N N . TYR A 1 96 ? 2.49918 2.40134 9.51063 1.000 11.14628 96 TYR A N 1
ATOM 743 C CA . TYR A 1 96 ? 1.77645 2.99615 10.62595 1.000 9.94929 96 TYR A CA 1
ATOM 744 C C . TYR A 1 96 ? 1.06661 1.90939 11.39893 1.000 13.65063 96 TYR A C 1
ATOM 745 O O . TYR A 1 96 ? 0.57205 0.94274 10.81427 1.000 16.12627 96 TYR A O 1
ATOM 754 N N . GLN A 1 97 ? 1.01426 2.07299 12.70855 1.000 10.41001 97 GLN A N 1
ATOM 755 C CA . GLN A 1 97 ? 0.22794 1.19258 13.55668 1.000 10.31078 97 GLN A CA 1
ATOM 756 C C . GLN A 1 97 ? -0.62912 2.03228 14.49250 1.000 10.56880 97 GLN A C 1
ATOM 757 O O . GLN A 1 97 ? -0.10088 2.85837 15.25844 1.000 11.08772 97 GLN A O 1
ATOM 763 N N . LEU A 1 98 ? -1.93569 1.82294 14.42084 1.000 9.49359 98 LEU A N 1
ATOM 764 C CA . LEU A 1 98 ? -2.90810 2.50918 15.26099 1.000 9.07874 98 LEU A CA 1
ATOM 765 C C . LEU A 1 98 ? -3.34742 1.54951 16.35484 1.000 9.66249 98 LEU A C 1
ATOM 766 O O . LEU A 1 98 ? -3.66698 0.38201 16.07681 1.000 11.31078 98 LEU A O 1
ATOM 771 N N . ARG A 1 99 ? -3.28075 2.00939 17.59356 1.000 8.80263 99 ARG A N 1
ATOM 772 C CA . ARG A 1 99 ? -3.63233 1.20138 18.75846 1.000 8.42400 99 ARG A CA 1
ATOM 773 C C . ARG A 1 99 ? -4.84158 1.86432 19.41218 1.000 9.46823 99 ARG A C 1
ATOM 774 O O . ARG A 1 99 ? -4.72891 2.94205 20.01631 1.000 10.19613 99 ARG A O 1
ATOM 782 N N . GLN A 1 100 ? -6.00134 1.24576 19.27699 1.000 9.00541 100 GLN A N 1
ATOM 783 C CA . GLN A 1 100 ? -7.27498 1.86374 19.65106 1.000 8.35651 100 GLN A CA 1
ATOM 784 C C . GLN A 1 100 ? -7.94770 1.07410 20.76828 1.000 8.80865 100 GLN A C 1
ATOM 785 O O . GLN A 1 100 ? -8.42604 -0.05308 20.52731 1.000 10.10557 100 GLN A O 1
ATOM 791 N N . PRO A 1 101 ? -8.00877 1.58567 21.99389 1.000 8.04340 101 PRO A N 1
ATOM 792 C CA . PRO A 1 101 ? -8.69925 0.86610 23.07361 1.000 9.65944 101 PRO A CA 1
ATOM 793 C C . PRO A 1 101 ? -10.20888 0.94771 22.93095 1.000 9.86835 101 PRO A C 1
ATOM 794 O O . PRO A 1 101 ? -10.75526 1.91491 22.39160 1.000 10.10817 101 PRO A O 1
ATOM 798 N N . PHE A 1 102 ? -10.87881 -0.09578 23.43824 1.000 9.43708 102 PHE A N 1
ATOM 799 C CA . PHE A 1 102 ? -12.32897 -0.11015 23.62197 1.000 10.07788 102 PHE A CA 1
ATOM 800 C C . PHE A 1 102 ? -12.63543 -0.74461 24.96854 1.000 11.01470 102 PHE A C 1
ATOM 801 O O . PHE A 1 102 ? -11.93522 -1.66037 25.40074 1.000 10.89445 102 PHE A O 1
ATOM 809 N N . THR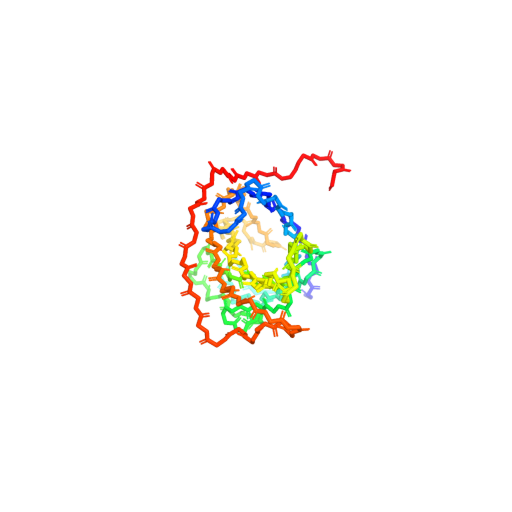 A 1 103 ? -13.67341 -0.24884 25.63478 1.000 10.90667 103 THR A N 1
ATOM 810 C CA . THR A 1 103 ? -14.07221 -0.76613 26.93425 1.000 10.27508 103 THR A CA 1
ATOM 811 C C . THR A 1 103 ? -15.55481 -1.08149 26.89409 1.000 10.69606 103 THR A C 1
ATOM 812 O O . THR A 1 103 ? -16.35010 -0.27946 26.40041 1.000 12.80877 103 THR A O 1
ATOM 816 N N . LEU A 1 104 ? -15.90168 -2.24688 27.40802 1.000 9.81057 104 LEU A N 1
ATOM 817 C CA . LEU A 1 104 ? -17.27322 -2.69445 27.57446 1.000 11.72009 104 LEU A CA 1
ATOM 818 C C . LEU A 1 104 ? -17.59306 -2.57209 29.05802 1.000 11.88413 104 LEU A C 1
ATOM 819 O O . LEU A 1 104 ? -16.90713 -3.18532 29.88602 1.000 13.27405 104 LEU A O 1
ATOM 824 N N . GLY A 1 105 ? -18.62109 -1.79606 29.39727 1.000 9.87748 105 GLY A N 1
ATOM 825 C CA . GLY A 1 105 ? -19.02554 -1.58026 30.78045 1.000 10.67521 105 GLY A CA 1
ATOM 826 C C . GLY A 1 105 ? -20.32709 -2.30532 31.07772 1.000 12.19120 105 GLY A C 1
ATOM 827 O O . GLY A 1 105 ? -21.24424 -2.29868 30.25523 1.000 12.10993 105 GLY A O 1
ATOM 828 N N . PHE A 1 106 ? -20.41564 -2.88663 32.27555 1.000 10.43914 106 PHE A N 1
ATOM 829 C CA . PHE A 1 106 ? -21.60457 -3.60381 32.72432 1.000 10.87124 106 PHE A CA 1
ATOM 830 C C . PHE A 1 106 ? -22.21971 -2.94160 33.95213 1.000 12.46463 106 PHE A C 1
ATOM 831 O O . PHE A 1 106 ? -21.53230 -2.29943 34.75990 1.000 14.69643 106 PHE A O 1
ATOM 839 N N . ASP A 1 107 ? -23.52748 -3.11862 34.09387 1.000 10.93211 107 ASP A N 1
ATOM 840 C CA . ASP A 1 107 ? -24.23981 -2.78000 35.32794 1.000 11.77450 107 ASP A CA 1
ATOM 841 C C . ASP A 1 107 ? -24.82012 -4.07861 35.88206 1.000 12.31107 107 ASP A C 1
ATOM 842 O O . ASP A 1 107 ? -25.94015 -4.47569 35.53666 1.000 11.26590 107 ASP A O 1
ATOM 847 N N . ARG A 1 108 ? -24.05564 -4.72780 36.77308 1.000 11.00226 108 ARG A N 1
ATOM 848 C CA . ARG A 1 108 ? -24.46561 -6.03564 37.26772 1.000 11.86669 108 ARG A CA 1
ATOM 849 C C . ARG A 1 108 ? -25.64700 -5.95077 38.22134 1.000 10.83159 108 ARG A C 1
ATOM 850 O O . ARG A 1 108 ? -26.27900 -6.97669 38.48097 1.000 12.76232 108 ARG A O 1
ATOM 858 N N . THR A 1 109 ? -25.97917 -4.75981 38.73251 1.000 11.70980 109 THR A N 1
ATOM 859 C CA . THR A 1 109 ? -27.19744 -4.63134 39.53819 1.000 12.24099 109 THR A CA 1
ATOM 860 C C . THR A 1 109 ? -28.46741 -4.84801 38.73060 1.000 12.82302 109 THR A C 1
ATOM 861 O O . THR A 1 109 ? -29.53611 -5.05119 39.32806 1.000 15.75055 109 THR A O 1
ATOM 865 N N . ARG A 1 110 ? -28.37301 -4.83071 37.40192 1.000 11.52802 110 ARG A N 1
ATOM 866 C CA . ARG A 1 110 ? -29.52192 -4.95284 36.51395 1.000 12.74457 110 ARG A CA 1
ATOM 867 C C . ARG A 1 110 ? -29.40930 -6.18361 35.62785 1.000 12.34326 110 ARG A C 1
ATOM 868 O O . ARG A 1 110 ? -30.04998 -6.25301 34.57564 1.000 15.12434 110 ARG A O 1
ATOM 876 N N . MET A 1 111 ? -28.63098 -7.17391 36.04830 1.000 12.77989 111 MET A N 1
ATOM 877 C CA . MET A 1 111 ? -28.30686 -8.31569 35.20019 1.000 10.61475 111 MET A CA 1
ATOM 878 C C . MET A 1 111 ? -28.95437 -9.61726 35.67703 1.000 11.79356 111 MET A C 1
ATOM 879 O O . MET A 1 111 ? -28.39024 -10.70436 35.53134 1.000 12.84927 111 MET A O 1
ATOM 884 N N . HIS A 1 112 ? -30.16950 -9.54878 36.23013 1.000 11.78963 112 HIS A N 1
ATOM 885 C CA . HIS A 1 112 ? -30.80746 -10.77507 36.68580 1.000 12.90365 112 HIS A CA 1
ATOM 886 C C . HIS A 1 112 ? -31.29542 -11.63773 35.52667 1.000 14.39988 112 HIS A C 1
ATOM 887 O O . HIS A 1 112 ? -31.35112 -12.86907 35.66380 1.000 16.85700 112 HIS A O 1
ATOM 894 N N . ASN A 1 113 ? -31.61786 -11.03151 34.37823 1.000 11.43667 113 ASN A N 1
ATOM 895 C CA . ASN A 1 113 ? -32.22731 -11.73641 33.25671 1.000 13.33893 113 ASN A CA 1
ATOM 896 C C . ASN A 1 113 ? -31.34021 -11.81591 32.03165 1.000 13.78687 113 ASN A C 1
ATOM 897 O O . ASN A 1 113 ? -31.54443 -12.70458 31.19604 1.000 14.27301 113 ASN A O 1
ATOM 902 N N . ASN A 1 114 ? -30.39409 -10.90076 31.89030 1.000 10.12577 114 ASN A N 1
ATOM 903 C CA . ASN A 1 114 ? -29.52155 -10.82643 30.72093 1.000 9.78354 114 ASN A CA 1
ATOM 904 C C . ASN A 1 114 ? -28.44818 -9.79789 31.06328 1.000 10.09275 114 ASN A C 1
ATOM 905 O O . ASN A 1 114 ? -28.44203 -9.21789 32.15814 1.000 10.00408 114 ASN A O 1
ATOM 910 N N . ILE A 1 115 ? -27.53172 -9.57249 30.12339 1.000 9.48951 115 ILE A N 1
ATOM 911 C CA . ILE A 1 115 ? -26.53160 -8.50835 30.29781 1.000 9.00389 115 ILE A CA 1
ATOM 912 C C . ILE A 1 115 ? -27.22533 -7.15061 30.40935 1.000 9.19100 115 ILE A C 1
ATOM 913 O O . ILE A 1 115 ? -28.38582 -6.96538 30.02221 1.000 10.42174 115 ILE A O 1
ATOM 918 N N . TYR A 1 116 ? -26.47245 -6.17570 30.90145 1.000 9.51337 116 TYR A N 1
ATOM 919 C CA . TYR A 1 116 ? -26.94943 -4.79059 30.92505 1.000 9.37379 116 TYR A CA 1
ATOM 920 C C . TYR A 1 116 ? -25.69419 -3.94873 30.84038 1.000 11.64654 116 TYR A C 1
ATOM 921 O O . TYR A 1 116 ? -24.78705 -4.13073 31.66053 1.000 10.98266 116 TYR A O 1
ATOM 930 N N . LEU A 1 117 ? -25.59746 -3.09639 29.82034 1.000 10.99130 117 LEU A N 1
ATOM 931 C CA . LEU A 1 117 ? -24.38076 -2.33592 29.56251 1.000 10.98465 117 LEU A CA 1
ATOM 932 C C . LEU A 1 117 ? -24.54383 -0.87875 29.96124 1.000 11.84837 117 LEU A C 1
ATOM 933 O O . LEU A 1 117 ? -25.65330 -0.36941 30.11053 1.000 13.76781 117 LEU A O 1
ATOM 938 N N . THR A 1 118 ? -23.39457 -0.22310 30.16527 1.000 12.59831 118 THR A N 1
ATOM 939 C CA . THR A 1 118 ? -23.38125 1.19439 30.41297 1.000 13.93781 118 THR A CA 1
ATOM 940 C C . THR A 1 118 ? -22.85519 1.90589 29.17928 1.000 11.86059 118 THR A C 1
ATOM 941 O O . THR A 1 118 ? -22.12625 1.31098 28.38324 1.000 16.07768 118 THR A O 1
ATOM 945 N N . PRO A 1 119 ? -23.21069 3.16509 28.96876 1.000 14.02654 119 PRO A N 1
ATOM 946 C CA . PRO A 1 119 ? -22.86383 3.81970 27.69552 1.000 13.95251 119 PRO A CA 1
ATOM 947 C C . PRO A 1 119 ? -21.36147 3.95503 27.52984 1.000 15.77420 119 PRO A C 1
ATOM 948 O O . PRO A 1 119 ? -20.64471 4.32839 28.47161 1.000 17.51326 119 PRO A O 1
ATOM 952 N N . PRO A 1 120 ? -20.85028 3.66656 26.35079 1.000 17.49056 120 PRO A N 1
ATOM 953 C CA . PRO A 1 120 ? -19.41122 3.76397 26.13207 1.000 17.09593 120 PRO A CA 1
ATOM 954 C C . PRO A 1 120 ? -18.98270 5.19391 25.86020 1.000 15.51584 120 PRO A C 1
ATOM 955 O O . PRO A 1 120 ? -19.76553 6.04771 25.44136 1.000 16.67093 120 PRO A O 1
ATOM 959 N N . ASN A 1 121 ? -17.69350 5.42796 26.08475 1.000 16.47974 121 ASN A N 1
ATOM 960 C CA . ASN A 1 121 ? -17.06328 6.67686 25.72171 1.000 16.70069 121 ASN A CA 1
ATOM 961 C C . ASN A 1 121 ? -15.88854 6.39027 24.79942 1.000 16.37939 121 ASN A C 1
ATOM 962 O O . ASN A 1 121 ? -15.19157 5.39601 24.99335 1.000 17.08027 121 ASN A O 1
ATOM 967 N N . PRO A 1 122 ? -15.64528 7.23102 23.80037 1.000 17.27479 122 PRO A N 1
ATOM 968 C CA . PRO A 1 122 ? -14.44998 7.04939 22.96472 1.000 14.42934 122 PRO A CA 1
ATOM 969 C C . PRO A 1 122 ? -13.21143 7.11325 23.83462 1.000 13.49097 122 PRO A C 1
ATOM 970 O O . PRO A 1 122 ? -13.12153 7.91971 24.76705 1.000 15.59394 122 PRO A O 1
ATOM 974 N N . GLN A 1 123 ? -12.26740 6.22590 23.54901 1.000 11.69295 123 GLN A N 1
ATOM 975 C CA . GLN A 1 123 ? -11.00867 6.20762 24.26801 1.000 12.25674 123 GLN A CA 1
ATOM 976 C C . GLN A 1 123 ? -9.89394 6.67187 23.35004 1.000 10.93194 123 GLN A C 1
ATOM 977 O O . GLN A 1 123 ? -9.90751 6.40531 22.14076 1.000 10.88607 123 GLN A O 1
ATOM 983 N N . ARG A 1 124 ? -8.93793 7.37333 23.93283 1.000 10.99316 124 ARG A N 1
ATOM 984 C CA . ARG A 1 124 ? -7.84319 7.95733 23.16323 1.000 10.58647 12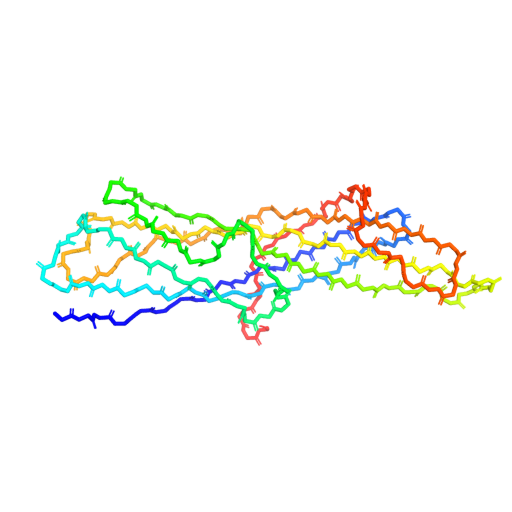4 ARG A CA 1
ATOM 985 C C . ARG A 1 124 ? -6.94411 6.87392 22.58369 1.000 10.87371 124 ARG A C 1
ATOM 986 O O . ARG A 1 124 ? -6.40783 6.04478 23.33678 1.000 12.43229 124 ARG A O 1
ATOM 994 N N . PRO A 1 125 ? -6.74284 6.83551 21.27171 1.000 9.60846 125 PRO A N 1
ATOM 995 C CA . PRO A 1 125 ? -5.81169 5.88601 20.66278 1.000 10.47287 125 PRO A CA 1
ATOM 996 C C . PRO A 1 125 ? -4.42395 6.50990 20.55870 1.000 12.44038 125 PRO A C 1
ATOM 997 O O . PRO A 1 125 ? -4.22637 7.68603 20.86277 1.000 16.05158 125 PRO A O 1
ATOM 1001 N N . THR A 1 126 ? -3.45997 5.69988 20.13992 1.000 9.78780 126 THR A N 1
ATOM 1002 C CA . THR A 1 126 ? -2.14413 6.20290 19.77241 1.000 11.40572 126 THR A CA 1
ATOM 1003 C C . THR A 1 126 ? -1.77141 5.66139 18.40267 1.000 10.90241 126 THR A C 1
ATOM 1004 O O . THR A 1 126 ? -2.17672 4.55847 18.02587 1.000 12.43032 126 THR A O 1
ATOM 1008 N N . MET A 1 127 ? -1.00645 6.43195 17.64635 1.000 10.52885 127 MET A N 1
ATOM 1009 C CA . MET A 1 127 ? -0.49397 5.99401 16.36019 1.000 9.38682 127 MET A CA 1
ATOM 1010 C C . MET A 1 127 ? 1.01882 6.05035 16.40163 1.000 10.25424 127 MET A C 1
ATOM 1011 O O . MET A 1 127 ? 1.61028 6.85431 17.13206 1.000 11.48425 127 MET A O 1
ATOM 1016 N N . HIS A 1 128 ? 1.63689 5.17870 15.61805 1.000 10.38529 128 HIS A N 1
ATOM 1017 C CA . HIS A 1 128 ? 3.06732 4.94214 15.63720 1.000 12.49433 128 HIS A CA 1
ATOM 1018 C C . HIS A 1 128 ? 3.52277 4.82194 14.19197 1.000 11.89160 128 HIS A C 1
ATOM 1019 O O . HIS A 1 128 ? 2.81468 4.23392 13.37467 1.000 13.22588 128 HIS A O 1
ATOM 1026 N N . GLU A 1 129 ? 4.66591 5.42373 13.86051 1.000 11.27493 129 GLU A N 1
ATOM 1027 C CA . GLU A 1 129 ? 5.10776 5.53145 12.47001 1.000 12.04505 129 GLU A CA 1
ATOM 1028 C C . GLU A 1 129 ? 6.57735 5.13950 12.35784 1.000 15.03468 129 GLU A C 1
ATOM 1029 O O . GLU A 1 129 ? 7.39320 5.51059 13.20837 1.000 16.79808 129 GLU A O 1
ATOM 1035 N N . VAL A 1 130 ? 6.93061 4.39547 11.30420 1.000 13.68607 130 VAL A N 1
ATOM 1036 C CA . VAL A 1 130 ? 8.33090 4.17295 10.94257 1.000 17.42611 130 VAL A CA 1
ATOM 1037 C C . VAL A 1 130 ? 8.46423 4.38825 9.43967 1.000 14.56247 130 VAL A C 1
ATOM 1038 O O . VAL A 1 130 ? 7.65991 3.86078 8.66548 1.000 14.28279 130 VAL A O 1
ATOM 1042 N N . CYS A 1 131 ? 9.43567 5.19731 9.02666 1.000 15.54144 131 CYS A N 1
ATOM 1043 C CA . CYS A 1 131 ? 9.59961 5.52569 7.61444 1.000 15.44225 131 CYS A CA 1
ATOM 1044 C C . CYS A 1 131 ? 11.01883 5.24243 7.13650 1.000 18.06841 131 CYS A C 1
ATOM 1045 O O . CYS A 1 131 ? 11.98574 5.37660 7.88897 1.000 21.60414 131 CYS A O 1
ATOM 1048 N N . ILE A 1 132 ? 11.13300 4.87095 5.86510 1.000 16.17222 132 ILE A N 1
ATOM 1049 C CA . ILE A 1 132 ? 12.42921 4.69852 5.21760 1.000 20.18127 132 ILE A CA 1
ATOM 1050 C C . ILE A 1 132 ? 12.34221 5.23910 3.79512 1.000 18.07094 132 ILE A C 1
ATOM 1051 O O . ILE A 1 132 ? 11.28867 5.20018 3.15138 1.000 16.13125 132 ILE A O 1
ATOM 1056 N N . ARG A 1 133 ? 13.47089 5.73763 3.28807 1.000 18.14307 133 ARG A N 1
ATOM 1057 C CA . ARG A 1 133 ? 13.58574 6.04304 1.86267 1.000 22.34165 133 ARG A CA 1
ATOM 1058 C C . ARG A 1 133 ? 14.07949 4.76693 1.18863 1.000 22.03333 133 ARG A C 1
ATOM 1059 O O . ARG A 1 133 ? 15.27749 4.47271 1.18089 1.000 23.71824 133 ARG A O 1
ATOM 1067 N N . ALA A 1 134 ? 13.15130 3.99698 0.62289 1.000 18.66959 134 ALA A N 1
ATOM 1068 C CA . ALA A 1 134 ? 13.47410 2.69254 0.05752 1.000 21.59301 134 ALA A CA 1
ATOM 1069 C C . ALA A 1 134 ? 12.29857 2.20873 -0.77964 1.000 24.37013 134 ALA A C 1
ATOM 1070 O O . ALA A 1 134 ? 11.19350 2.75220 -0.71692 1.000 23.26087 134 ALA A O 1
ATOM 1072 N N . ASP A 1 135 ? 12.54503 1.15829 -1.55484 1.000 27.23664 135 ASP A N 1
ATOM 1073 C CA . ASP A 1 135 ? 11.51970 0.59607 -2.42138 1.000 31.65845 135 ASP A CA 1
ATOM 1074 C C . ASP A 1 135 ? 10.61902 -0.41792 -1.71885 1.000 35.07777 135 ASP A C 1
ATOM 1075 O O . ASP A 1 135 ? 9.69289 -0.93422 -2.35227 1.000 36.81423 135 ASP A O 1
ATOM 1080 N N . GLU A 1 136 ? 10.85134 -0.70518 -0.43325 1.000 35.63933 136 GLU A N 1
ATOM 1081 C CA . GLU A 1 136 ? 10.11138 -1.72190 0.30433 1.000 37.65554 136 GLU A CA 1
ATOM 1082 C C . GLU A 1 136 ? 9.47657 -1.07758 1.53030 1.000 34.61118 136 GLU A C 1
ATOM 1083 O O . GLU A 1 136 ? 10.10382 -0.22094 2.15797 1.000 33.97069 136 GLU A O 1
ATOM 1089 N N . CYS A 1 137 ? 8.23542 -1.48760 1.87827 1.000 34.87987 137 CYS A N 1
ATOM 1090 C CA . CYS A 1 137 ? 7.61358 -1.00232 3.12968 1.000 35.61000 137 CYS A CA 1
ATOM 1091 C C . CYS A 1 137 ? 8.39169 -1.57983 4.30977 1.000 31.81452 137 CYS A C 1
ATOM 1092 O O . CYS A 1 137 ? 8.69723 -2.77740 4.31866 1.000 30.64081 137 CYS A O 1
ATOM 1095 N N . PRO A 1 138 ? 8.76289 -0.76996 5.29702 1.000 27.61495 138 PRO A N 1
ATOM 1096 C CA . PRO A 1 138 ? 9.45294 -1.31185 6.47200 1.000 29.92495 138 PRO A CA 1
ATOM 1097 C C . PRO A 1 138 ? 8.55963 -2.27191 7.25160 1.000 32.75512 138 PRO A C 1
ATOM 1098 O O . PRO A 1 138 ? 7.32949 -2.26468 7.14066 1.000 31.84786 138 PRO A O 1
ATOM 1102 N N . ALA A 1 139 ? 9.20410 -3.12894 8.03420 1.000 33.43779 139 ALA A N 1
ATOM 1103 C CA . ALA A 1 139 ? 8.50032 -4.02763 8.93752 1.000 36.58066 139 ALA A CA 1
ATOM 1104 C C . ALA A 1 139 ? 8.18649 -3.30762 10.24697 1.000 37.74136 139 ALA A C 1
ATOM 1105 O O . ALA A 1 139 ? 8.87826 -2.36105 10.63606 1.000 39.86337 139 ALA A O 1
ATOM 1107 N N . GLY A 1 140 ? 7.13383 -3.76745 10.92981 1.000 35.35752 140 GLY A N 1
ATOM 1108 C CA . GLY A 1 140 ? 6.68737 -3.11836 12.15355 1.000 31.97713 140 GLY A CA 1
ATOM 1109 C C . GLY A 1 140 ? 7.45796 -3.51334 13.39510 1.000 30.52787 140 GLY A C 1
ATOM 1110 O O . GLY A 1 140 ? 6.85759 -3.84563 14.42100 1.000 26.53009 140 GLY A O 1
ATOM 1111 N N . ARG A 1 141 ? 8.79056 -3.46504 13.32278 1.000 28.98962 141 ARG A N 1
ATOM 1112 C CA . ARG A 1 141 ? 9.63341 -3.91565 14.42533 1.000 32.29362 141 ARG A CA 1
ATOM 1113 C C . ARG A 1 141 ? 9.87545 -2.84258 15.48293 1.000 29.08616 141 ARG A C 1
ATOM 1114 O O . ARG A 1 141 ? 10.17027 -3.19239 16.63857 1.000 23.42582 141 ARG A O 1
ATOM 1122 N N . VAL A 1 142 ? 9.74122 -1.56369 15.11568 1.000 25.96016 142 VAL A N 1
ATOM 1123 C CA . VAL A 1 142 ? 9.95498 -0.43867 16.02673 1.000 27.28302 142 VAL A CA 1
ATOM 1124 C C . VAL A 1 142 ? 9.27835 0.76989 15.39049 1.000 28.62250 142 VAL A C 1
ATOM 1125 O O . VAL A 1 142 ? 9.09016 0.81602 14.17454 1.000 29.56553 142 VAL A O 1
ATOM 1129 N N . PHE A 1 143 ? 8.91066 1.75954 16.21581 1.000 23.87366 143 PHE A N 1
ATOM 1130 C CA . PHE A 1 143 ? 8.12845 2.90870 15.75677 1.000 19.30270 143 PHE A CA 1
ATOM 1131 C C . PHE A 1 143 ? 8.47301 4.14857 16.57588 1.000 21.94666 143 PHE A C 1
ATOM 1132 O O . PHE A 1 143 ? 8.96404 4.05630 17.70339 1.000 26.26043 143 PHE A O 1
ATOM 1140 N N . LEU A 1 144 ? 8.16192 5.31485 16.01348 1.000 15.74729 144 LEU A N 1
ATOM 1141 C CA . LEU A 1 144 ? 8.09520 6.57587 16.75725 1.000 18.88555 144 LEU A CA 1
ATOM 1142 C C . LEU A 1 144 ? 6.62819 6.95675 16.94377 1.000 16.21930 144 LEU A C 1
ATOM 1143 O O . LEU A 1 144 ? 5.85508 6.92393 15.98174 1.000 15.88220 144 LEU A O 1
ATOM 1148 N N . GLU A 1 145 ? 6.24753 7.35101 18.15491 1.000 18.20769 145 GLU A N 1
ATOM 1149 C CA . GLU A 1 145 ? 4.85476 7.69618 18.40425 1.000 18.90821 145 GLU A CA 1
ATOM 1150 C C . GLU A 1 145 ? 4.50395 9.06695 17.81706 1.000 18.15570 145 GLU A C 1
ATOM 1151 O O . GLU A 1 145 ? 5.26690 10.02693 17.93431 1.000 19.84586 145 GLU A O 1
ATOM 1157 N N . CYS A 1 146 ? 3.32959 9.14199 17.18110 1.000 13.40455 146 CYS A N 1
ATOM 1158 C CA . CYS A 1 146 ? 2.73750 10.33285 16.59049 1.000 12.92790 146 CYS A CA 1
ATOM 1159 C C . CYS A 1 146 ? 1.94983 11.11064 17.64430 1.000 13.94806 146 CYS A C 1
ATOM 1160 O O . CYS A 1 146 ? 1.80580 10.67072 18.78456 1.000 16.10304 146 CYS A O 1
ATOM 1163 N N . SER A 1 147 ? 1.42193 12.27807 17.28012 1.000 12.27700 147 SER A N 1
ATOM 1164 C CA . SER A 1 147 ? 0.50689 12.96375 18.18210 1.000 11.89711 147 SER A CA 1
ATOM 1165 C C . SER A 1 147 ? -0.93608 12.78002 17.72413 1.000 13.07859 147 SER A C 1
ATOM 1166 O O . SER A 1 147 ? -1.23200 12.74452 16.52696 1.000 12.54939 147 SER A O 1
ATOM 1169 N N . THR A 1 148 ? -1.83128 12.60686 18.69315 1.000 12.51203 148 THR A N 1
ATOM 1170 C CA . THR A 1 148 ? -3.25169 12.44773 18.41015 1.000 11.07893 148 THR A CA 1
ATOM 1171 C C . THR A 1 148 ? -3.86255 13.83881 18.28247 1.000 11.39955 148 THR A C 1
ATOM 1172 O O . THR A 1 148 ? -3.78576 14.64553 19.21885 1.000 16.52443 148 THR A O 1
ATOM 1176 N N . ARG A 1 149 ? -4.45691 14.13878 17.12703 1.000 10.06584 149 ARG A N 1
ATOM 1177 C CA . ARG A 1 149 ? -5.09444 15.43526 16.95451 1.000 10.96693 149 ARG A CA 1
ATOM 1178 C C . ARG A 1 149 ? -6.48137 15.45502 17.56165 1.000 10.45321 149 ARG A C 1
ATOM 1179 O O . ARG A 1 149 ? -6.84946 16.42563 18.21876 1.000 10.50376 149 ARG A O 1
ATOM 1187 N N . THR A 1 150 ? -7.25942 14.39645 17.34958 1.000 9.66968 150 THR A N 1
ATOM 1188 C CA . THR A 1 150 ? -8.60563 14.32831 17.89579 1.000 8.74576 150 THR A CA 1
ATOM 1189 C C . THR A 1 150 ? -9.08002 12.88657 17.77399 1.000 9.04347 150 THR A C 1
ATOM 1190 O O . THR A 1 150 ? -8.49290 12.09190 17.04162 1.000 8.99472 150 THR A O 1
ATOM 1194 N N . TYR A 1 151 ? -10.14722 12.56121 18.50341 1.000 9.89821 151 TYR A N 1
ATOM 1195 C CA . TYR A 1 151 ? -10.77443 11.24743 18.39643 1.000 10.07076 151 TYR A CA 1
ATOM 1196 C C . TYR A 1 151 ? -12.21445 11.37350 18.87059 1.000 9.30468 151 TYR A C 1
ATOM 1197 O O . TYR A 1 151 ? -12.56020 12.30021 19.61660 1.000 9.31063 151 TYR A O 1
ATOM 1206 N N . GLY A 1 152 ? -13.06076 10.44104 18.44447 1.000 10.00765 152 GLY A N 1
ATOM 1207 C CA . GLY A 1 152 ? -14.45309 10.50104 18.86013 1.000 9.90105 152 GLY A CA 1
ATOM 1208 C C . GLY A 1 152 ? -15.27149 9.43652 18.17349 1.000 11.40046 152 GLY A C 1
ATOM 1209 O O . GLY A 1 152 ? -14.72356 8.57433 17.48429 1.000 10.65742 152 GLY A O 1
ATOM 1210 N N . ALA A 1 153 ? -16.57797 9.47478 18.41352 1.000 12.68617 153 ALA A N 1
ATOM 1211 C CA . ALA A 1 153 ? -17.47035 8.48051 17.83372 1.000 12.54497 153 ALA A CA 1
ATOM 1212 C C . ALA A 1 153 ? -17.55106 8.63955 16.31984 1.000 12.99454 153 ALA A C 1
ATOM 1213 O O . ALA A 1 153 ? -17.34329 9.72086 15.77096 1.000 16.30262 153 ALA A O 1
ATOM 1215 N N . ILE A 1 154 ? -17.84974 7.54326 15.63953 1.000 15.81433 154 ILE A N 1
ATOM 1216 C CA . ILE A 1 154 ? -18.09157 7.60229 14.19910 1.000 14.41497 154 ILE A CA 1
ATOM 1217 C C . ILE A 1 154 ? -19.52968 8.05374 13.97924 1.000 15.79709 154 ILE A C 1
ATOM 1218 O O . ILE A 1 154 ? -20.44446 7.46312 14.57140 1.000 19.49334 154 ILE A O 1
ATOM 1223 N N . PRO A 1 155 ? -19.77307 9.08615 13.17022 1.000 17.99078 155 PRO A N 1
ATOM 1224 C CA . PRO A 1 155 ? -21.15465 9.54128 12.94590 1.000 21.85097 155 PRO A CA 1
ATOM 1225 C C . PRO A 1 155 ? -22.04078 8.41546 12.42931 1.000 25.55549 155 PRO A C 1
ATOM 1226 O O . PRO A 1 155 ? -21.61171 7.56712 11.64596 1.000 24.61564 155 PRO A O 1
ATOM 1230 N N . ARG A 1 156 ? -23.29135 8.40733 12.88540 1.000 27.41218 156 ARG A N 1
ATOM 1231 C CA . ARG A 1 156 ? -24.19614 7.31824 12.54118 1.000 30.77033 156 ARG A CA 1
ATOM 1232 C C . ARG A 1 156 ? -24.38665 7.24235 11.03203 1.000 31.25168 156 ARG A C 1
ATOM 1233 O O . ARG A 1 156 ? -24.55300 8.26506 10.35903 1.000 31.77448 156 ARG A O 1
ATOM 1241 N N . GLY A 1 157 ? -24.33909 6.02347 10.49977 1.000 31.82211 157 GLY A N 1
ATOM 1242 C CA . GLY A 1 157 ? -24.42629 5.80398 9.07392 1.000 33.18670 157 GLY A CA 1
ATOM 1243 C C . GLY A 1 157 ? -23.10536 5.81521 8.33875 1.000 34.38602 157 GLY A C 1
ATOM 1244 O O . GLY A 1 157 ? -23.08753 5.52728 7.13589 1.000 36.88039 157 GLY A O 1
ATOM 1245 N N . GLU A 1 158 ? -22.00337 6.13164 9.01583 1.000 31.85099 158 GLU A N 1
ATOM 1246 C CA . GLU A 1 158 ? -20.69432 6.20249 8.37059 1.000 31.19727 158 GLU A CA 1
ATOM 1247 C C . GLU A 1 158 ? -19.80512 4.98411 8.66030 1.000 32.28149 158 GLU A C 1
ATOM 1248 O O . GLU A 1 158 ? -20.08075 4.20779 9.57161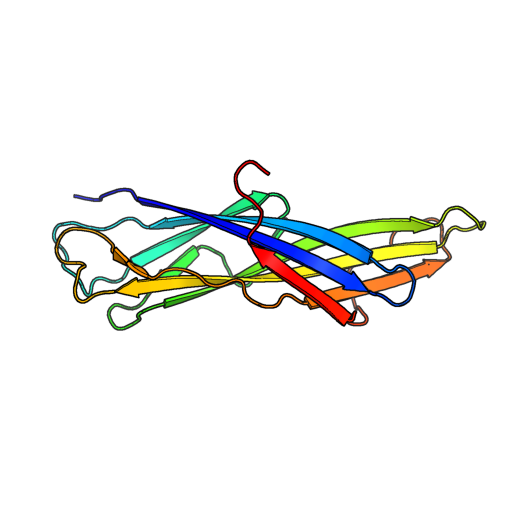 1.000 32.12704 158 GLU A O 1
#

Solvent-accessible surface area: 9020 Å² total; per-residue (Å²): 147,105,72,98,26,78,60,81,25,23,4,53,1,19,0,33,14,187,101,86,91,39,13,92,68,25,0,60,0,93,0,43,0,57,0,37,40,122,87,20,25,102,20,70,1,162,0,54,4,41,82,51,68,43,13,88,122,23,70,97,127,30,98,33,84,1,72,17,142,23,62,58,17,71,4,34,1,6,12,55,28,60,51,95,62,96,113,56,109,53,20,19,61,6,20,0,15,0,79,1,28,10,45,2,14,8,36,27,111,151,0,118,121,41,28,104,46,56,117,78,122,60,59,158,0,43,0,12,7,32,43,85,128,17,100,119,40,26,51,43,215,109,40,100,119,16,68,28,140,76,88,20,73,24,63,237,85,106

Organism: Phaeosphaeria nodorum (strain SN15 / ATCC MYA-4574 / FGSC 10173) (NCBI:txid321614)

Sequence (158 aa):
YIKANDINFGTRSVHDCRERTGIQRDVKVRADIPFETDDGPNQVLRVTWSNALNVDRFDPLPIVTVPGNAASTTITAIHDFCLMNPTTSPPTRCLYQLRQPFTLGFDRTRMHNNIYLTPPNPQRPTMHEVCIRADECPAGRVFLECSTRTYGAIPRGE

B-factor: mean 17.71, std 8.59, range [7.52, 60.79]